Protein AF-A0A533Z7I7-F1 (afdb_monomer)

Nearest PDB structures (foldseek):
  3r0j-assembly1_A  TM=6.399E-01  e=3.202E+00  Mycobacterium tuberculosis
  3r0j-assembly1_B  TM=6.269E-01  e=3.964E+00  Mycobacterium tuberculosis

Structure (mmCIF, N/CA/C/O backbone):
data_AF-A0A533Z7I7-F1
#
_entry.id   AF-A0A533Z7I7-F1
#
loop_
_atom_site.group_PDB
_atom_site.id
_atom_site.type_symbol
_atom_site.label_atom_id
_atom_site.label_alt_id
_atom_site.label_comp_id
_atom_site.label_asym_id
_atom_site.label_entity_id
_atom_site.label_seq_id
_atom_site.pdbx_PDB_ins_code
_atom_site.Cartn_x
_atom_site.Cartn_y
_atom_site.Cartn_z
_atom_site.occupancy
_atom_site.B_iso_or_equiv
_atom_site.auth_seq_id
_atom_site.a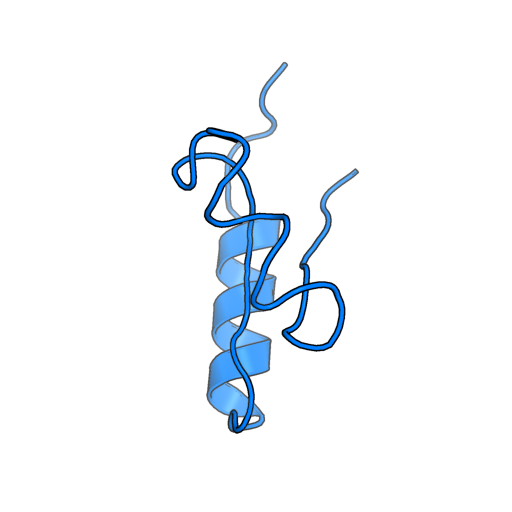uth_comp_id
_atom_site.auth_asym_id
_atom_site.auth_atom_id
_atom_site.pdbx_PDB_model_num
ATOM 1 N N . MET A 1 1 ? -6.974 -5.208 12.242 1.00 75.81 1 MET A N 1
ATOM 2 C CA . MET A 1 1 ? -5.651 -5.367 11.595 1.00 75.81 1 MET A CA 1
ATOM 3 C C . MET A 1 1 ? -5.762 -4.916 10.150 1.00 75.81 1 MET A C 1
ATOM 5 O O . MET A 1 1 ? -6.834 -5.074 9.580 1.00 75.81 1 MET A O 1
ATOM 9 N N . LYS A 1 2 ? -4.711 -4.314 9.588 1.00 82.38 2 LYS A N 1
ATOM 10 C CA . LYS A 1 2 ? -4.694 -3.837 8.199 1.00 82.38 2 LYS A CA 1
ATOM 11 C C . LYS A 1 2 ? -3.880 -4.810 7.343 1.00 82.38 2 LYS A C 1
ATOM 13 O O . LYS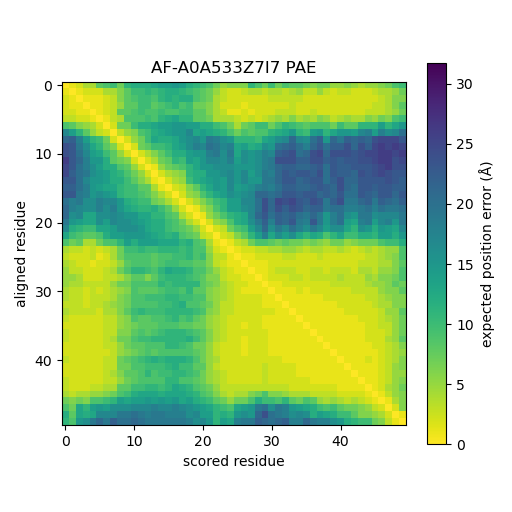 A 1 2 ? -2.838 -5.271 7.800 1.00 82.38 2 LYS A O 1
ATOM 18 N N . VAL A 1 3 ? -4.361 -5.139 6.146 1.00 83.81 3 VAL A N 1
ATOM 19 C CA . VAL A 1 3 ? -3.753 -6.149 5.264 1.00 83.81 3 VAL A CA 1
ATOM 20 C C . VAL A 1 3 ? -3.603 -5.563 3.864 1.00 83.81 3 VAL A C 1
ATOM 22 O O . VAL A 1 3 ? -4.552 -4.980 3.346 1.00 83.81 3 VAL A O 1
ATOM 25 N N . LEU A 1 4 ? -2.415 -5.717 3.275 1.00 85.81 4 LEU A N 1
ATOM 26 C CA . LEU A 1 4 ? -2.113 -5.369 1.887 1.00 85.81 4 LEU A CA 1
ATOM 27 C C . LEU A 1 4 ? -1.873 -6.657 1.096 1.00 85.81 4 LEU A C 1
ATOM 29 O O . LEU A 1 4 ? -0.960 -7.421 1.411 1.00 85.81 4 LEU A O 1
ATOM 33 N N . TYR A 1 5 ? -2.685 -6.886 0.069 1.00 84.19 5 TYR A N 1
ATOM 34 C CA . TYR A 1 5 ? -2.544 -8.015 -0.843 1.00 84.19 5 TYR A CA 1
ATOM 35 C C . TYR A 1 5 ? -1.639 -7.631 -2.015 1.00 84.19 5 TYR A C 1
ATOM 37 O O . TYR A 1 5 ? -1.703 -6.514 -2.520 1.00 84.19 5 TYR A O 1
ATOM 45 N N . MET A 1 6 ? -0.804 -8.562 -2.468 1.00 83.81 6 MET A N 1
ATOM 46 C CA . MET A 1 6 ? 0.039 -8.378 -3.651 1.00 83.81 6 MET A CA 1
ATOM 47 C C . MET A 1 6 ? -0.353 -9.377 -4.731 1.00 83.81 6 MET A C 1
ATOM 49 O O . MET A 1 6 ? -0.718 -10.513 -4.414 1.00 83.81 6 MET A O 1
ATOM 53 N N . SER A 1 7 ? -0.224 -8.990 -6.002 1.00 67.38 7 SER A N 1
ATOM 54 C CA . SER A 1 7 ? -0.479 -9.934 -7.093 1.00 67.38 7 SER A CA 1
ATOM 55 C C . SER A 1 7 ? 0.468 -11.146 -7.000 1.00 67.38 7 SER A C 1
ATOM 57 O O . SER A 1 7 ? 1.673 -11.035 -6.729 1.00 67.38 7 SER A O 1
ATOM 59 N N . GLY A 1 8 ? -0.122 -12.335 -7.111 1.00 63.50 8 GLY A N 1
ATOM 60 C CA . GLY A 1 8 ? 0.482 -13.628 -6.761 1.00 63.50 8 GLY A CA 1
ATOM 61 C C . GLY A 1 8 ? -0.527 -14.605 -6.148 1.00 63.50 8 GLY A C 1
ATOM 62 O O . GLY A 1 8 ? -0.313 -15.810 -6.191 1.00 63.50 8 GLY A O 1
ATOM 63 N N . TYR A 1 9 ? -1.655 -14.092 -5.652 1.00 51.97 9 TYR A N 1
ATOM 64 C CA . TYR A 1 9 ? -2.862 -14.869 -5.394 1.00 51.97 9 TYR A CA 1
ATOM 65 C C . TYR A 1 9 ? -3.936 -14.376 -6.370 1.00 51.97 9 TYR A C 1
ATOM 67 O O . TYR A 1 9 ? -4.530 -13.318 -6.185 1.00 51.97 9 TYR A O 1
ATOM 75 N N . THR A 1 10 ? -4.106 -15.149 -7.443 1.00 46.81 10 THR A N 1
ATOM 76 C CA . THR A 1 10 ? -5.269 -15.173 -8.337 1.00 46.81 10 THR A CA 1
ATOM 77 C C . THR A 1 10 ? -5.510 -13.941 -9.221 1.00 46.81 10 THR A C 1
ATOM 79 O O . THR A 1 10 ? -6.250 -13.032 -8.852 1.00 46.81 10 THR A O 1
ATOM 82 N N . ASP A 1 11 ? -4.981 -14.002 -10.444 1.00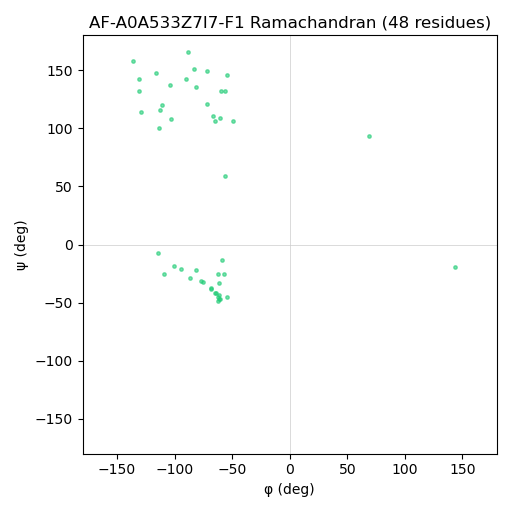 51.53 11 ASP A N 1
ATOM 83 C CA . ASP A 1 11 ? -5.551 -13.287 -11.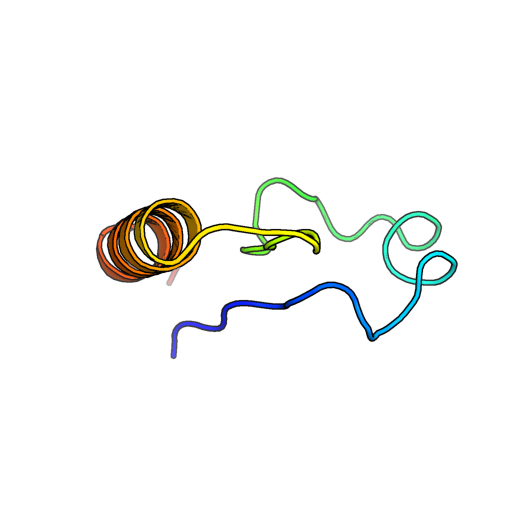599 1.00 51.53 11 ASP A CA 1
ATOM 84 C C . ASP A 1 11 ? -7.032 -13.705 -11.820 1.00 51.53 11 ASP A C 1
ATOM 86 O O . ASP A 1 11 ? -7.857 -12.911 -12.255 1.00 51.53 11 ASP A O 1
ATOM 90 N N . ASP A 1 12 ? -7.418 -14.916 -11.379 1.00 50.38 12 ASP A N 1
ATOM 91 C CA . ASP A 1 12 ? -8.756 -15.484 -11.623 1.00 50.38 12 ASP A CA 1
ATOM 92 C C . ASP A 1 12 ? -9.785 -15.399 -10.471 1.00 50.38 12 ASP A C 1
ATOM 94 O O . ASP A 1 12 ? -10.980 -15.543 -10.714 1.00 50.38 12 ASP A O 1
ATOM 98 N N . ALA A 1 13 ? -9.402 -15.182 -9.206 1.00 49.72 13 ALA A N 1
ATOM 99 C CA . ALA A 1 13 ? -10.319 -15.400 -8.066 1.00 49.72 13 ALA A CA 1
ATOM 100 C C . ALA A 1 13 ? -10.794 -14.122 -7.367 1.00 49.72 13 ALA A C 1
ATOM 102 O O . ALA A 1 13 ? -11.882 -14.129 -6.790 1.00 49.72 13 ALA A O 1
ATOM 103 N N . VAL A 1 14 ? -10.032 -13.026 -7.439 1.00 52.41 14 VAL A N 1
A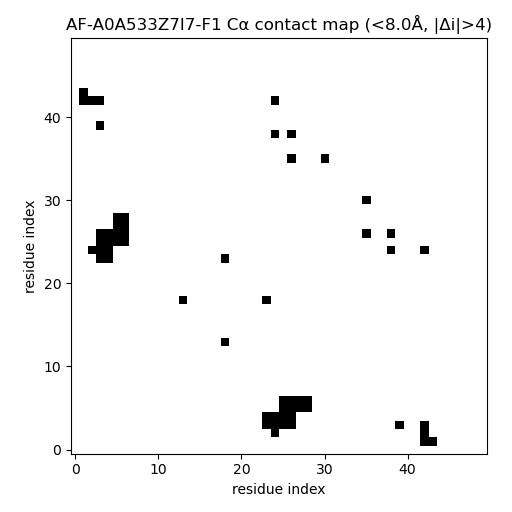TOM 104 C CA . VAL A 1 14 ? -10.451 -11.729 -6.870 1.00 52.41 14 VAL A CA 1
ATOM 105 C C . VAL A 1 14 ? -11.296 -10.929 -7.865 1.00 52.41 14 VAL A C 1
ATOM 107 O O . VAL A 1 14 ? -12.193 -10.203 -7.453 1.00 52.41 14 VAL A O 1
ATOM 110 N N . VAL A 1 15 ? -11.084 -11.110 -9.173 1.00 52.19 15 VAL A N 1
ATOM 111 C CA . VAL A 1 15 ? -11.875 -10.421 -10.209 1.00 52.19 15 VAL A CA 1
ATOM 112 C C . VAL A 1 15 ? -13.265 -11.057 -10.377 1.00 52.19 15 VAL A C 1
ATOM 114 O O . VAL A 1 15 ? -14.231 -10.354 -10.656 1.00 52.19 15 VAL A O 1
ATOM 117 N N . HIS A 1 16 ? -13.398 -12.373 -10.161 1.00 45.34 16 HIS A N 1
ATOM 118 C CA . HIS A 1 16 ? -14.644 -13.108 -10.441 1.00 45.34 16 HIS A CA 1
ATOM 119 C C . HIS A 1 16 ? -15.590 -13.268 -9.242 1.00 45.34 16 HIS A C 1
ATOM 121 O O . HIS A 1 16 ? -16.789 -13.487 -9.413 1.00 45.34 16 HIS A O 1
ATOM 127 N N . ARG A 1 17 ? -15.084 -13.153 -8.012 1.00 45.38 17 ARG A N 1
ATOM 128 C CA . ARG A 1 17 ? -15.923 -13.060 -6.814 1.00 45.38 17 ARG A CA 1
ATOM 129 C C . ARG A 1 17 ? -15.918 -11.608 -6.401 1.00 45.38 17 ARG A C 1
ATOM 131 O O . ARG A 1 17 ? -14.886 -11.160 -5.930 1.00 45.38 17 ARG A O 1
ATOM 138 N N . GLY A 1 18 ? -17.042 -10.914 -6.594 1.00 46.31 18 GLY A N 1
ATOM 139 C CA . GLY A 1 18 ? -17.275 -9.494 -6.301 1.00 46.31 18 GLY A CA 1
ATOM 140 C C . GLY A 1 18 ? -17.020 -9.072 -4.849 1.00 46.31 18 GLY A C 1
ATOM 141 O O . GLY A 1 18 ? -17.904 -8.551 -4.173 1.00 46.31 18 GLY A O 1
ATOM 142 N N . VAL A 1 19 ? -15.797 -9.278 -4.369 1.00 47.88 19 VAL A N 1
ATOM 143 C CA . VAL A 1 19 ? -15.213 -8.581 -3.242 1.00 47.88 19 VAL A CA 1
ATOM 144 C C . VAL A 1 19 ? -15.076 -7.160 -3.735 1.00 47.88 19 VAL A C 1
ATOM 146 O O . VAL A 1 19 ? -14.336 -6.881 -4.675 1.00 47.88 19 VAL A O 1
ATOM 149 N N . GLN A 1 20 ? -15.880 -6.279 -3.159 1.00 48.19 20 GLN A N 1
ATOM 150 C CA . GLN A 1 20 ? -15.861 -4.861 -3.455 1.00 48.19 20 GLN A CA 1
ATOM 151 C C . GLN A 1 20 ? -14.408 -4.378 -3.374 1.00 48.19 20 GLN A C 1
ATOM 153 O O . GLN A 1 20 ? -13.829 -4.263 -2.295 1.00 48.19 20 GLN A O 1
ATOM 158 N N . VAL A 1 21 ? -13.816 -4.112 -4.539 1.00 51.47 21 VAL A N 1
ATOM 159 C CA . VAL A 1 21 ? -12.443 -3.605 -4.702 1.00 51.47 21 VAL A CA 1
ATOM 160 C C . VAL A 1 21 ? -12.262 -2.265 -3.968 1.00 51.47 21 VAL A C 1
ATOM 162 O O . VAL A 1 21 ? -11.145 -1.842 -3.705 1.00 51.47 21 VAL A O 1
ATOM 165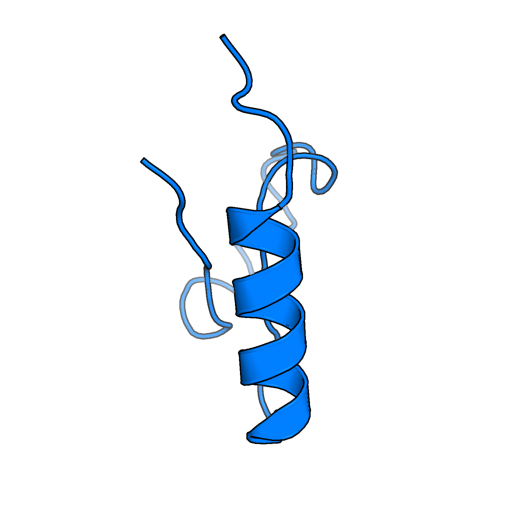 N N . ALA A 1 22 ? -13.364 -1.637 -3.547 1.00 51.41 22 ALA A N 1
ATOM 166 C CA . ALA A 1 22 ? -13.382 -0.475 -2.671 1.00 51.41 22 ALA A CA 1
ATOM 167 C C . ALA A 1 22 ? -12.777 -0.720 -1.271 1.00 51.41 22 ALA A C 1
ATOM 169 O O . ALA A 1 22 ? -12.302 0.232 -0.661 1.00 51.41 22 ALA A O 1
ATOM 170 N N . ASP A 1 23 ? -12.759 -1.962 -0.766 1.00 58.03 23 ASP A N 1
ATOM 171 C CA . ASP A 1 23 ? -12.389 -2.250 0.631 1.00 58.03 23 ASP A CA 1
ATOM 172 C C . ASP A 1 23 ? -11.104 -3.064 0.812 1.00 58.03 23 ASP A C 1
ATOM 174 O O . ASP A 1 23 ? -10.641 -3.250 1.940 1.00 58.03 23 ASP A O 1
ATOM 178 N N . THR A 1 24 ? -10.513 -3.560 -0.276 1.00 70.00 24 THR A N 1
ATOM 179 C CA . THR A 1 24 ? -9.344 -4.443 -0.199 1.00 70.00 24 THR A CA 1
ATOM 180 C C . THR A 1 24 ? -8.123 -3.740 -0.761 1.00 70.00 24 THR A C 1
ATOM 182 O O . THR A 1 24 ? -8.055 -3.428 -1.946 1.00 70.00 24 THR A O 1
ATOM 185 N N . ALA A 1 25 ? -7.128 -3.498 0.088 1.00 83.38 25 ALA A N 1
ATOM 186 C CA . ALA A 1 25 ? -5.888 -2.896 -0.362 1.00 83.38 25 ALA A CA 1
ATOM 187 C C . ALA A 1 25 ? -5.071 -3.890 -1.190 1.00 83.38 25 ALA A C 1
ATOM 189 O O . ALA A 1 25 ? -4.694 -4.956 -0.698 1.00 83.38 25 ALA A O 1
ATOM 190 N N . PHE A 1 26 ? -4.785 -3.524 -2.438 1.00 83.94 26 PHE A N 1
ATOM 191 C CA . PHE A 1 26 ? -4.092 -4.370 -3.402 1.00 83.94 26 PHE A CA 1
ATOM 192 C C . PHE A 1 26 ? -2.936 -3.625 -4.078 1.00 83.94 26 PHE A C 1
ATOM 194 O O . PHE A 1 26 ? -3.054 -2.437 -4.382 1.00 83.94 26 PHE A O 1
ATOM 201 N N . LEU A 1 27 ? -1.833 -4.335 -4.322 1.00 85.88 27 LEU A N 1
ATOM 202 C CA . LEU A 1 27 ? -0.663 -3.849 -5.049 1.00 85.88 27 LEU A CA 1
ATOM 203 C C . LEU A 1 27 ? -0.272 -4.841 -6.155 1.00 85.88 27 LEU A C 1
ATOM 205 O O . LEU A 1 27 ? 0.145 -5.974 -5.893 1.00 85.88 27 LEU A O 1
ATOM 209 N N . GLN A 1 28 ? -0.400 -4.409 -7.407 1.00 82.75 28 GLN A N 1
ATOM 210 C CA . GLN A 1 28 ? -0.056 -5.216 -8.574 1.00 82.75 28 GLN A CA 1
ATOM 211 C C . GLN A 1 28 ? 1.454 -5.179 -8.842 1.00 82.75 28 GLN A C 1
ATOM 213 O O . GLN A 1 28 ? 2.067 -4.118 -8.814 1.00 82.75 28 GLN A O 1
ATOM 218 N N . LYS A 1 29 ? 2.052 -6.336 -9.136 1.00 82.50 29 LYS A N 1
ATOM 219 C CA . LYS A 1 29 ? 3.420 -6.458 -9.660 1.00 82.50 29 LYS A CA 1
ATOM 220 C C . LYS A 1 29 ? 3.466 -6.247 -11.188 1.00 82.50 29 LYS A C 1
ATOM 222 O O . LYS A 1 29 ? 2.517 -6.643 -11.863 1.00 82.50 29 LYS A O 1
ATOM 227 N N . PRO A 1 30 ? 4.588 -5.749 -11.743 1.00 89.88 30 PRO A N 1
ATOM 228 C CA . PRO A 1 30 ? 5.739 -5.211 -11.017 1.00 89.88 30 PRO A CA 1
ATOM 229 C C . PRO A 1 30 ? 5.407 -3.854 -10.380 1.00 89.88 30 PRO A C 1
ATOM 231 O O . PRO A 1 30 ? 4.603 -3.099 -10.911 1.00 89.88 30 PRO A O 1
ATOM 234 N N . PHE A 1 31 ? 6.040 -3.554 -9.246 1.00 88.31 31 PHE A N 1
ATOM 235 C CA . PHE A 1 31 ? 5.908 -2.277 -8.543 1.00 88.31 31 PHE A CA 1
ATOM 236 C C . PHE A 1 31 ? 7.279 -1.784 -8.079 1.00 88.31 31 PHE A C 1
ATOM 238 O O .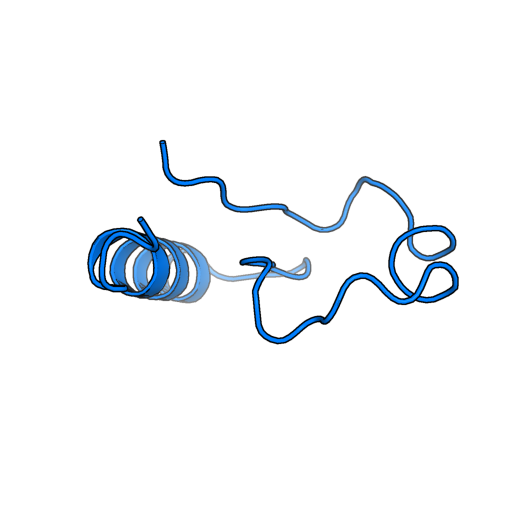 PHE A 1 31 ? 8.213 -2.574 -7.914 1.00 88.31 31 PHE A O 1
ATOM 245 N N . THR A 1 32 ? 7.397 -0.481 -7.843 1.00 93.25 32 THR A N 1
ATOM 246 C CA . THR A 1 32 ? 8.588 0.128 -7.242 1.00 93.25 32 THR A CA 1
ATOM 247 C C . THR A 1 32 ? 8.498 0.143 -5.712 1.00 93.25 32 THR A C 1
ATOM 249 O O . THR A 1 32 ? 7.428 -0.027 -5.124 1.00 93.25 32 THR A O 1
ATOM 252 N N . LEU A 1 33 ? 9.624 0.388 -5.030 1.00 94.12 33 LEU A N 1
ATOM 253 C CA . LEU A 1 33 ? 9.626 0.576 -3.572 1.00 94.12 33 LEU A CA 1
ATOM 254 C C . LEU A 1 33 ? 8.777 1.780 -3.139 1.00 94.12 33 LEU A C 1
ATOM 256 O O . LEU A 1 33 ? 8.146 1.735 -2.084 1.00 94.12 33 LEU A O 1
ATOM 260 N N . THR A 1 34 ? 8.731 2.829 -3.963 1.00 96.19 34 THR A N 1
ATOM 261 C CA . THR A 1 34 ? 7.899 4.014 -3.726 1.00 96.19 34 THR A CA 1
ATOM 262 C C . THR A 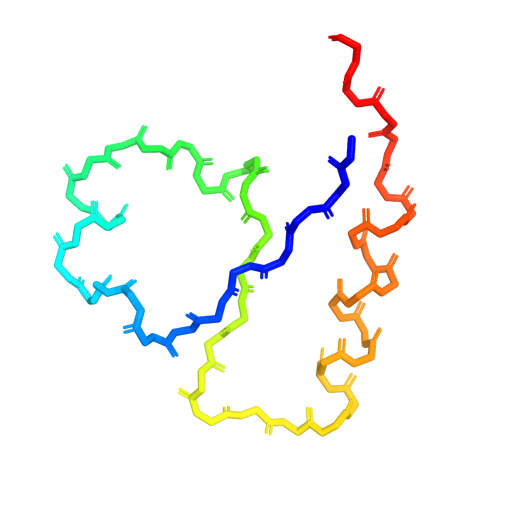1 34 ? 6.415 3.664 -3.779 1.00 96.19 34 THR A C 1
ATOM 264 O O . THR A 1 34 ? 5.663 4.091 -2.905 1.00 96.19 34 THR A O 1
ATOM 267 N N . ASP A 1 35 ? 6.005 2.827 -4.736 1.00 91.44 35 ASP A N 1
ATOM 268 C CA . ASP A 1 35 ? 4.614 2.374 -4.859 1.00 91.44 35 ASP A CA 1
ATOM 269 C C . ASP A 1 35 ? 4.193 1.548 -3.639 1.00 91.44 35 ASP A C 1
ATOM 271 O O . ASP A 1 35 ? 3.110 1.745 -3.084 1.00 91.44 35 ASP A O 1
ATOM 275 N N . LEU A 1 36 ? 5.079 0.663 -3.165 1.00 91.88 36 LEU A N 1
ATOM 276 C CA . LEU A 1 36 ? 4.845 -0.112 -1.949 1.00 91.88 36 LEU A CA 1
ATOM 277 C C . LEU A 1 36 ? 4.716 0.795 -0.718 1.00 91.88 36 LEU A C 1
ATOM 279 O O . LEU A 1 36 ? 3.771 0.644 0.054 1.00 91.88 36 LEU A O 1
ATOM 283 N N . ALA A 1 37 ? 5.638 1.743 -0.536 1.00 94.94 37 ALA A N 1
ATOM 284 C CA . ALA A 1 37 ? 5.614 2.665 0.598 1.00 94.94 37 ALA A CA 1
ATOM 285 C C . ALA A 1 37 ? 4.342 3.529 0.604 1.00 94.94 37 ALA A C 1
ATOM 287 O O . ALA A 1 37 ? 3.694 3.668 1.645 1.00 94.94 37 ALA A O 1
ATOM 288 N N . GLY A 1 38 ? 3.950 4.047 -0.564 1.00 94.12 38 GLY A N 1
ATOM 289 C CA . GLY A 1 38 ? 2.715 4.806 -0.736 1.00 94.12 38 GLY A CA 1
ATOM 290 C C . GLY A 1 38 ? 1.484 3.977 -0.378 1.00 94.12 38 GLY A C 1
ATOM 291 O O . GLY A 1 38 ? 0.649 4.420 0.412 1.00 94.12 38 GLY A O 1
ATOM 292 N N . LYS A 1 39 ? 1.409 2.733 -0.868 1.00 89.94 39 LYS A N 1
ATOM 293 C CA . LYS A 1 39 ? 0.259 1.862 -0.602 1.00 89.94 39 LYS A CA 1
ATOM 294 C C . LYS A 1 39 ? 0.176 1.428 0.859 1.00 89.94 39 LYS A C 1
ATOM 296 O O . LYS A 1 39 ? -0.913 1.373 1.421 1.00 89.94 39 LYS A O 1
ATOM 301 N N . VAL A 1 40 ? 1.311 1.173 1.510 1.00 91.94 40 VAL A N 1
ATOM 302 C CA . VAL A 1 40 ? 1.353 0.891 2.954 1.00 91.94 40 VAL A CA 1
ATOM 303 C C . VAL A 1 40 ? 0.842 2.088 3.758 1.00 91.94 40 VAL A C 1
ATOM 305 O O . VAL A 1 40 ? 0.026 1.904 4.661 1.00 91.94 40 VAL A O 1
ATOM 308 N N . ARG A 1 41 ? 1.267 3.311 3.420 1.00 93.62 41 ARG A N 1
ATOM 309 C CA . ARG A 1 41 ? 0.803 4.532 4.095 1.00 93.62 41 ARG A CA 1
ATOM 310 C C . ARG A 1 41 ? -0.706 4.716 3.938 1.00 93.62 41 ARG A C 1
ATOM 312 O O . ARG A 1 41 ? -1.387 4.893 4.942 1.00 93.62 41 ARG A O 1
ATOM 319 N N . GLU A 1 42 ? -1.224 4.562 2.719 1.00 89.94 42 GLU A N 1
ATOM 320 C CA . GLU A 1 42 ? -2.662 4.627 2.409 1.00 89.94 42 GLU A CA 1
ATOM 321 C C . GLU A 1 42 ? -3.479 3.655 3.281 1.00 89.94 42 GLU A C 1
ATOM 323 O O . GLU A 1 42 ? -4.492 4.020 3.876 1.00 89.94 42 GLU A O 1
ATOM 328 N N . VAL A 1 43 ? -2.999 2.418 3.426 1.00 88.31 43 VAL A N 1
ATOM 329 C CA . VAL A 1 43 ? -3.659 1.367 4.214 1.00 88.31 43 VAL A CA 1
ATOM 330 C C . VAL A 1 43 ? -3.650 1.650 5.715 1.00 88.31 43 VAL A C 1
ATOM 332 O O . VAL A 1 43 ? -4.628 1.349 6.413 1.00 88.31 43 VAL A O 1
ATOM 335 N N . LEU A 1 44 ? -2.547 2.203 6.219 1.00 89.56 44 LEU A N 1
ATOM 336 C CA . LEU A 1 44 ? -2.393 2.566 7.626 1.00 89.56 44 LEU A CA 1
ATOM 337 C C . LEU A 1 44 ? -3.170 3.839 7.988 1.00 89.56 44 LEU A C 1
ATOM 339 O O . LEU A 1 44 ? -3.657 3.927 9.113 1.00 89.56 44 LEU A O 1
ATOM 343 N N . ASP A 1 45 ? -3.314 4.781 7.054 1.00 90.06 45 ASP A N 1
ATOM 344 C CA . ASP A 1 45 ? -4.062 6.034 7.244 1.00 90.06 45 ASP A CA 1
ATOM 345 C C . ASP A 1 45 ? -5.567 5.879 7.065 1.00 90.06 45 ASP A C 1
ATOM 347 O O . ASP A 1 45 ? -6.339 6.679 7.597 1.00 90.06 45 ASP A O 1
ATOM 351 N N . ALA A 1 46 ? -6.009 4.845 6.345 1.00 84.06 46 ALA A N 1
ATOM 352 C CA . ALA A 1 46 ? -7.426 4.575 6.192 1.00 84.06 46 ALA A CA 1
ATOM 353 C C . ALA A 1 46 ? -8.089 4.410 7.576 1.00 84.06 46 ALA A C 1
ATOM 355 O O . ALA A 1 46 ? -7.594 3.628 8.403 1.00 84.06 46 ALA A O 1
ATOM 356 N N . PRO A 1 47 ? -9.236 5.067 7.838 1.00 79.62 47 PRO A N 1
ATOM 357 C CA . PRO A 1 47 ? -9.928 4.957 9.115 1.00 79.62 47 PRO A CA 1
ATOM 358 C C . PRO A 1 47 ? -10.204 3.488 9.456 1.00 79.62 47 PRO A C 1
ATOM 360 O O . PRO A 1 47 ? -10.398 2.637 8.579 1.00 79.62 47 PRO A O 1
ATOM 363 N N . ALA A 1 48 ? -10.157 3.149 10.744 1.00 68.69 48 ALA A N 1
ATOM 364 C CA . ALA A 1 48 ? -10.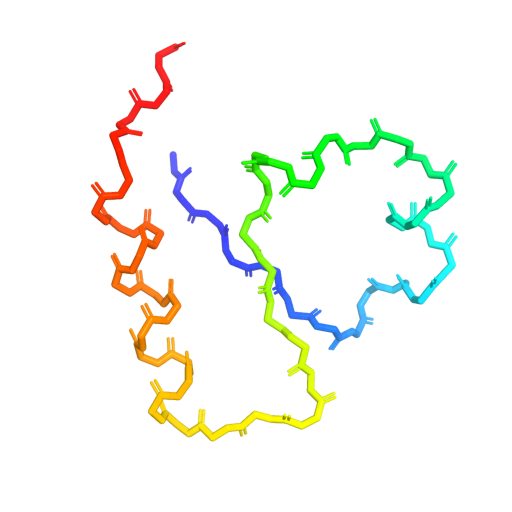535 1.815 11.186 1.00 68.69 48 ALA A CA 1
ATOM 365 C C . ALA A 1 48 ? -12.032 1.627 10.899 1.00 68.69 48 ALA A C 1
ATOM 367 O O . ALA A 1 48 ? -12.867 2.221 11.579 1.00 68.69 48 ALA A O 1
ATOM 368 N N . LYS A 1 49 ? -12.366 0.832 9.872 1.00 60.97 49 LYS A N 1
ATOM 369 C CA . LYS A 1 49 ? -13.731 0.342 9.658 1.00 60.97 49 LYS A CA 1
ATOM 370 C C . LYS A 1 49 ? -14.086 -0.486 10.902 1.00 60.97 49 LYS A C 1
ATOM 372 O O . LYS A 1 49 ? -13.429 -1.497 11.155 1.00 60.97 49 LYS A O 1
ATOM 377 N N . ARG A 1 50 ? -14.986 0.045 11.735 1.00 58.75 50 ARG A N 1
ATOM 378 C CA . ARG A 1 50 ? -15.576 -0.653 12.886 1.00 58.75 50 ARG A CA 1
ATOM 379 C C . ARG A 1 50 ? -16.591 -1.675 12.405 1.00 58.75 50 ARG A C 1
ATOM 381 O O . ARG A 1 50 ? -17.258 -1.375 11.391 1.00 58.75 50 ARG A O 1
#

Solvent-accessible surface area (backbone atoms only — not comparable to full-atom values): 3401 Å² total; per-residue (Å²): 137,84,72,79,47,56,65,86,72,52,93,69,55,57,75,72,46,85,62,61,71,90,76,55,49,73,45,64,72,88,72,53,74,65,56,52,54,52,52,52,48,54,58,70,67,48,77,83,83,127

Radius of gyration: 11.68 Å; Cα contacts (8 Å, |Δi|>4): 29; chains: 1; bounding box: 27×22×24 Å

pLDDT: mean 73.67, std 17.7, range [45.34, 96.19]

Secondary structure (DSSP, 8-state):
---EEETTS-TTTTTTS---TTS-EEEPSS--HHHHHHHHHHHHHS----

Mean predicted aligned error: 8.74 Å

Foldseek 3Di:
DFDEAEPPPDPPPPVPPPPPPVPHHYDYPPDDPVSVVVSVVVRVPPDPPD

Sequence (50 aa):
MKVLYMSGYTDDAVVHRGVQVADTAFLQKPFTLTDLAGKVREVLDAPAKR